Protein AF-A0AAV8VNU2-F1 (afdb_monomer)

Secondary structure (DSSP, 8-state):
-------TTHHHHHHHHHHHHHHHHHHHHHHHHHHHHHHHHHHHHHHHHHHHHHHHHHHHHHHHHHHHHHTTEEEEEE-S-GGG-BTTBPPPEEEEES-HHHHHHHHHHGGGGTTSS--------HHHHHHHHHHHHHH-TTSEEEETTEEEEEETTTTEEEEE-SHHHHHT-

Foldseek 3Di:
DDDDPDPPPVVVVVVVVVVVVVVVVVVVVVVVVVVVVVVVVVVVVVVVVVVVVVVVVVVVVVVVVVVVVVLFWDDKDFPDDPVPDDPPRGTDMDTDTPDLVVVQVVVVVCVVCPVPPDDDDDDEDPQLVVQQVLLCVQQNNVQWDDGSNWIWGQDPVVRDIDTDPHPVVSVPD

Radius of gyration: 40.93 Å; Cα contacts (8 Å, |Δi|>4): 117; chains: 1; bounding box: 72×43×134 Å

Solvent-accessible surface area (backbone atoms only — not comparable to full-atom values): 10365 Å² total; per-residue (Å²): 138,85,82,84,78,82,70,72,63,64,62,53,54,55,51,54,54,50,51,54,52,48,53,53,49,50,51,53,51,51,53,51,54,49,52,54,50,52,54,53,50,51,54,52,51,52,54,53,51,53,52,50,54,51,53,50,51,53,51,49,56,50,48,52,56,47,53,64,50,50,74,41,49,66,49,75,47,68,53,78,62,80,86,72,47,45,99,93,45,75,60,55,71,52,74,42,52,69,42,70,66,59,51,45,54,51,61,67,51,51,68,76,38,63,97,54,98,62,85,89,78,82,91,53,57,71,72,54,44,50,46,45,55,55,42,22,71,72,60,33,65,89,35,38,49,74,59,93,84,40,36,35,34,48,38,80,91,76,72,41,82,42,79,50,89,49,68,63,59,58,73,80,112

Structure (mmCIF, N/CA/C/O backbone):
data_AF-A0AAV8VNU2-F1
#
_entry.id   AF-A0AAV8VNU2-F1
#
loop_
_atom_site.group_PDB
_atom_site.id
_atom_site.type_symbol
_atom_site.label_atom_id
_atom_site.label_alt_id
_atom_site.label_comp_id
_atom_site.label_asym_id
_atom_site.label_entity_id
_atom_site.label_seq_id
_atom_site.pdbx_PDB_ins_code
_atom_site.Cartn_x
_atom_site.Cartn_y
_atom_site.Cartn_z
_atom_site.occupancy
_atom_site.B_iso_or_equiv
_atom_site.auth_seq_id
_atom_site.auth_comp_id
_atom_site.auth_asym_id
_atom_site.auth_atom_id
_atom_site.pdbx_PDB_model_num
ATOM 1 N N . MET A 1 1 ? 50.896 9.611 -108.055 1.00 39.50 1 MET A N 1
ATOM 2 C CA . MET A 1 1 ? 50.703 8.511 -107.085 1.00 39.50 1 MET A CA 1
ATOM 3 C C . MET A 1 1 ? 50.471 9.106 -105.702 1.00 39.50 1 MET A C 1
ATOM 5 O O . MET A 1 1 ? 51.402 9.722 -105.197 1.00 39.50 1 MET A O 1
ATOM 9 N N . PRO A 1 2 ? 49.271 9.013 -105.104 1.00 42.94 2 PRO A N 1
ATOM 10 C CA . PRO A 1 2 ? 49.064 9.419 -103.721 1.00 42.94 2 PRO A CA 1
ATOM 11 C C . PRO A 1 2 ? 49.238 8.209 -102.791 1.00 42.94 2 PRO A C 1
ATOM 13 O O . PRO A 1 2 ? 48.607 7.170 -102.970 1.00 42.94 2 PRO A O 1
ATOM 16 N N . SER A 1 3 ? 50.134 8.346 -101.815 1.00 46.00 3 SER A N 1
ATOM 17 C CA . SER A 1 3 ? 50.389 7.351 -100.772 1.00 46.00 3 SER A CA 1
ATOM 18 C C . SER A 1 3 ? 49.264 7.391 -99.735 1.00 46.00 3 SER A C 1
ATOM 20 O O . SER A 1 3 ? 49.048 8.413 -99.080 1.00 46.00 3 SER A O 1
ATOM 22 N N . SER A 1 4 ? 48.534 6.280 -99.623 1.00 51.09 4 SER A N 1
ATOM 23 C CA . SER A 1 4 ? 47.493 6.024 -98.624 1.00 51.09 4 SER A CA 1
ATOM 24 C C . SER A 1 4 ? 48.103 6.062 -97.220 1.00 51.09 4 SER A C 1
ATOM 26 O O . SER A 1 4 ? 48.709 5.088 -96.770 1.00 51.09 4 SER A O 1
ATOM 28 N N . LYS A 1 5 ? 47.951 7.189 -96.516 1.00 52.78 5 LYS A N 1
ATOM 29 C CA . LYS A 1 5 ? 48.356 7.297 -95.113 1.00 52.78 5 LYS A CA 1
ATOM 30 C C . LYS A 1 5 ? 47.410 6.488 -94.222 1.00 52.78 5 LYS A C 1
ATOM 32 O O . LYS A 1 5 ? 46.205 6.693 -94.193 1.00 52.78 5 LYS A O 1
ATOM 37 N N . ASN A 1 6 ? 48.052 5.570 -93.515 1.00 56.16 6 ASN A N 1
ATOM 38 C CA . ASN A 1 6 ? 47.626 4.709 -92.423 1.00 56.16 6 ASN A CA 1
ATOM 39 C C . ASN A 1 6 ? 46.554 5.325 -91.487 1.00 56.16 6 ASN A C 1
ATOM 41 O O . ASN A 1 6 ? 46.874 6.129 -90.617 1.00 56.16 6 ASN A O 1
ATOM 45 N N . THR A 1 7 ? 45.292 4.913 -91.635 1.00 53.25 7 THR A N 1
ATOM 46 C CA . THR A 1 7 ? 44.153 5.287 -90.768 1.00 53.25 7 THR A CA 1
ATOM 47 C C . THR A 1 7 ? 43.875 4.279 -89.645 1.00 53.25 7 THR A C 1
ATOM 49 O O . THR A 1 7 ? 42.980 4.497 -88.835 1.00 53.25 7 THR A O 1
ATOM 52 N N . ARG A 1 8 ? 44.636 3.177 -89.549 1.00 50.34 8 ARG A N 1
ATOM 53 C CA . ARG A 1 8 ? 44.382 2.105 -88.563 1.00 50.34 8 ARG A CA 1
ATOM 54 C C . ARG A 1 8 ? 44.869 2.401 -87.137 1.00 50.34 8 ARG A C 1
ATOM 56 O O . ARG A 1 8 ? 44.367 1.772 -86.219 1.00 50.34 8 ARG A O 1
ATOM 63 N N . GLY A 1 9 ? 45.802 3.339 -86.943 1.00 53.16 9 GLY A N 1
ATOM 64 C CA . GLY A 1 9 ? 46.331 3.683 -85.611 1.00 53.16 9 GLY A CA 1
ATOM 65 C C . GLY A 1 9 ? 45.394 4.559 -84.770 1.00 53.16 9 GLY A C 1
ATOM 66 O O . GLY A 1 9 ? 45.184 4.279 -83.599 1.00 53.16 9 GLY A O 1
ATOM 67 N N . ALA A 1 10 ? 44.753 5.561 -85.382 1.00 53.09 10 ALA A N 1
ATOM 68 C CA . ALA A 1 10 ? 43.896 6.514 -84.666 1.00 53.09 10 ALA A CA 1
ATOM 69 C C . ALA A 1 10 ? 42.607 5.880 -84.103 1.00 53.09 10 ALA A C 1
ATOM 71 O O . ALA A 1 10 ? 42.150 6.245 -83.029 1.00 53.09 10 ALA A O 1
ATOM 72 N N . LEU A 1 11 ? 42.051 4.882 -84.801 1.00 52.38 11 LEU A N 1
ATOM 73 C CA . LEU A 1 11 ? 40.829 4.182 -84.384 1.00 52.38 11 LEU A CA 1
ATOM 74 C C . LEU A 1 11 ? 41.039 3.247 -83.177 1.00 52.38 11 LEU A C 1
ATOM 76 O O . LEU A 1 11 ? 40.084 2.966 -82.459 1.00 52.38 11 LEU A O 1
ATOM 80 N N . ALA A 1 12 ? 42.261 2.749 -82.959 1.00 59.03 12 ALA A N 1
ATOM 81 C CA . ALA A 1 12 ? 42.587 1.879 -81.826 1.00 59.03 12 ALA A CA 1
ATOM 82 C C . ALA A 1 12 ? 42.870 2.683 -80.544 1.00 59.03 12 ALA A C 1
ATOM 84 O O . ALA A 1 12 ? 42.446 2.274 -79.463 1.00 59.03 12 ALA A O 1
ATOM 85 N N . ASP A 1 13 ? 43.517 3.845 -80.677 1.00 58.12 13 ASP A N 1
ATOM 86 C CA . ASP A 1 13 ? 43.787 4.750 -79.556 1.00 58.12 13 ASP A CA 1
ATOM 87 C C . ASP A 1 13 ? 42.495 5.403 -79.024 1.00 58.12 13 ASP A C 1
ATOM 89 O O . ASP A 1 13 ? 42.296 5.449 -77.811 1.00 58.12 13 ASP A O 1
ATOM 93 N N . ASP A 1 14 ? 41.556 5.803 -79.894 1.00 59.59 14 ASP A N 1
ATOM 94 C CA . ASP A 1 14 ? 40.252 6.350 -79.470 1.00 59.59 14 ASP A CA 1
ATOM 95 C C . ASP A 1 14 ? 39.382 5.316 -78.725 1.00 59.59 14 ASP A C 1
ATOM 97 O O . ASP A 1 14 ? 38.700 5.648 -77.751 1.00 59.59 14 ASP A O 1
ATOM 101 N N . ALA A 1 15 ? 39.429 4.040 -79.130 1.00 61.50 15 ALA A N 1
ATOM 102 C CA . ALA A 1 15 ? 38.696 2.962 -78.462 1.00 61.50 15 ALA A CA 1
ATOM 103 C C . ALA A 1 15 ? 39.261 2.653 -77.062 1.00 61.50 15 ALA A C 1
ATOM 105 O O . ALA A 1 15 ? 38.495 2.477 -76.114 1.00 61.50 15 ALA A O 1
ATOM 106 N N . ALA A 1 16 ? 40.590 2.650 -76.907 1.00 63.16 16 ALA A N 1
ATOM 107 C CA . ALA A 1 16 ? 41.252 2.445 -75.616 1.00 63.16 16 ALA A CA 1
ATOM 108 C C . ALA A 1 16 ? 41.039 3.625 -74.647 1.00 63.16 16 ALA A C 1
ATOM 110 O O . ALA A 1 16 ? 40.876 3.428 -73.440 1.00 63.16 16 ALA A O 1
ATOM 111 N N . VAL A 1 17 ? 40.995 4.857 -75.167 1.00 65.44 17 VAL A N 1
ATOM 112 C CA . VAL A 1 17 ? 40.650 6.058 -74.386 1.00 65.44 17 VAL A CA 1
ATOM 113 C C . VAL A 1 17 ? 39.192 6.004 -73.921 1.00 65.44 17 VAL A C 1
ATOM 115 O O . VAL A 1 17 ? 38.904 6.351 -72.772 1.00 65.44 17 VAL A O 1
ATOM 118 N N . SER A 1 18 ? 38.281 5.515 -74.768 1.00 74.06 18 SER A N 1
ATOM 119 C CA . SER A 1 18 ? 36.872 5.335 -74.405 1.00 74.06 18 SER A CA 1
ATOM 120 C C . SER A 1 18 ? 36.659 4.253 -73.338 1.00 74.06 18 SER A C 1
ATOM 122 O O . SER A 1 18 ? 35.817 4.439 -72.459 1.00 74.06 18 SER A O 1
ATOM 124 N N . ASP A 1 19 ? 37.404 3.146 -73.392 1.00 81.44 19 ASP A N 1
ATOM 125 C CA . ASP A 1 19 ? 37.312 2.048 -72.416 1.00 81.44 19 ASP A CA 1
ATOM 126 C C . ASP A 1 19 ? 37.826 2.485 -71.033 1.00 81.44 19 ASP A C 1
ATOM 128 O O . ASP A 1 19 ? 37.156 2.327 -70.011 1.00 81.44 19 ASP A O 1
ATOM 132 N N . ARG A 1 20 ? 38.954 3.207 -71.005 1.00 85.50 20 ARG A N 1
ATOM 133 C CA . ARG A 1 20 ? 39.517 3.774 -69.770 1.00 85.50 20 ARG A CA 1
ATOM 134 C C . ARG A 1 20 ? 38.620 4.845 -69.141 1.00 85.50 20 ARG A C 1
ATOM 136 O O . ARG A 1 20 ? 38.539 4.952 -67.916 1.00 85.50 20 ARG A O 1
ATOM 143 N N . ALA A 1 21 ? 37.936 5.643 -69.962 1.00 85.00 21 ALA A N 1
ATOM 144 C CA . ALA A 1 21 ? 36.941 6.601 -69.486 1.00 85.00 21 ALA A CA 1
ATOM 145 C C . ALA A 1 21 ? 35.716 5.897 -68.873 1.00 85.00 21 ALA A C 1
ATOM 147 O O . ALA A 1 21 ? 35.184 6.362 -67.860 1.00 85.00 21 ALA A O 1
ATOM 148 N N . MET A 1 22 ? 35.300 4.764 -69.444 1.00 87.50 22 MET A N 1
ATOM 149 C CA . MET A 1 22 ? 34.204 3.947 -68.921 1.00 87.50 22 MET A CA 1
ATOM 150 C C . MET A 1 22 ? 34.577 3.297 -67.581 1.00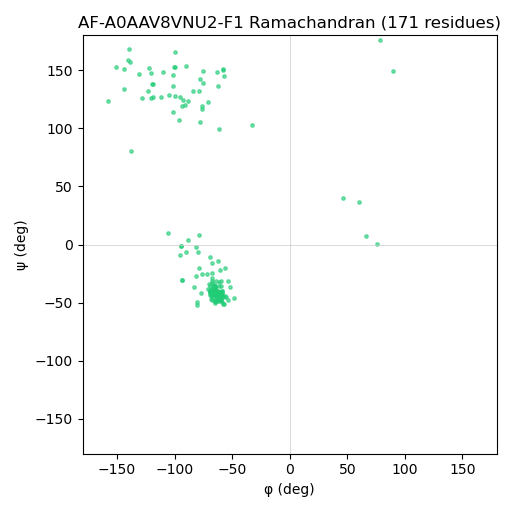 87.50 22 MET A C 1
ATOM 152 O O . MET A 1 22 ? 33.792 3.353 -66.635 1.00 87.50 22 MET A O 1
ATOM 156 N N . GLU A 1 23 ? 35.795 2.773 -67.453 1.00 89.12 23 GLU A N 1
ATOM 157 C CA . GLU A 1 23 ? 36.312 2.188 -66.208 1.00 89.12 23 GLU A CA 1
ATOM 158 C C . GLU A 1 23 ? 36.394 3.221 -65.065 1.00 89.12 23 GLU A C 1
ATOM 160 O O . GLU A 1 23 ? 35.979 2.955 -63.930 1.00 89.12 23 GLU A O 1
ATOM 165 N N . LEU A 1 24 ? 36.842 4.446 -65.372 1.00 89.81 24 LEU A N 1
ATOM 166 C CA . LEU A 1 24 ? 36.842 5.575 -64.432 1.00 89.81 24 LEU A CA 1
ATOM 167 C C . LEU A 1 24 ? 35.425 5.960 -63.988 1.00 89.81 24 LEU A C 1
ATOM 169 O O . LEU A 1 24 ? 35.206 6.253 -62.808 1.00 89.81 24 LEU A O 1
ATOM 173 N N . LEU A 1 25 ? 34.461 5.951 -64.913 1.00 91.31 25 LEU A N 1
ATOM 174 C CA . LEU A 1 25 ? 33.060 6.233 -64.608 1.00 91.31 25 LEU A CA 1
ATOM 175 C C . LEU A 1 25 ? 32.474 5.163 -63.675 1.00 91.31 25 LEU A C 1
ATOM 177 O O . LEU A 1 25 ? 31.883 5.511 -62.651 1.00 91.31 25 LEU A O 1
ATOM 181 N N . VAL A 1 26 ? 32.675 3.878 -63.992 1.00 92.12 26 VAL A N 1
ATOM 182 C CA . VAL A 1 26 ? 32.206 2.746 -63.175 1.00 92.12 26 VAL A CA 1
ATOM 183 C C . VAL A 1 26 ? 32.810 2.812 -61.778 1.00 92.12 26 VAL A C 1
ATOM 185 O O . VAL A 1 26 ? 32.071 2.768 -60.796 1.00 92.12 26 VAL A O 1
ATOM 188 N N . THR A 1 27 ? 34.123 3.021 -61.672 1.00 92.31 27 THR A N 1
ATOM 189 C CA . THR A 1 27 ? 34.805 3.149 -60.377 1.00 92.31 27 THR A CA 1
ATOM 190 C C . THR A 1 27 ? 34.211 4.290 -59.555 1.00 92.31 27 THR A C 1
ATOM 192 O O . THR A 1 27 ? 33.889 4.108 -58.383 1.00 92.31 27 THR A O 1
ATOM 195 N N . LYS A 1 28 ? 33.981 5.456 -60.171 1.00 94.50 28 LYS A N 1
ATOM 196 C CA . LYS A 1 28 ? 33.420 6.623 -59.478 1.00 94.50 28 LYS A CA 1
ATOM 197 C C . LYS A 1 28 ? 31.979 6.400 -59.014 1.00 94.50 28 LYS A C 1
ATOM 199 O O . LYS A 1 28 ? 31.629 6.827 -57.913 1.00 94.50 28 LYS A O 1
ATOM 204 N N . ILE A 1 29 ? 31.157 5.721 -59.817 1.00 94.75 29 ILE A N 1
ATOM 205 C CA . ILE A 1 29 ? 29.786 5.341 -59.445 1.00 94.75 29 ILE A CA 1
ATOM 206 C C . ILE A 1 29 ? 29.814 4.343 -58.283 1.00 94.75 29 ILE A C 1
ATOM 208 O O . ILE A 1 29 ? 29.128 4.558 -57.284 1.00 94.75 29 ILE A O 1
ATOM 212 N N . CYS A 1 30 ? 30.635 3.295 -58.378 1.00 93.44 30 CYS A N 1
ATOM 213 C CA . CYS A 1 30 ? 30.779 2.285 -57.333 1.00 93.44 30 CYS A CA 1
ATOM 214 C C . CYS A 1 30 ? 31.260 2.898 -56.014 1.00 93.44 30 CYS A C 1
ATOM 216 O O . CYS A 1 30 ? 30.633 2.664 -54.985 1.00 93.44 30 CYS A O 1
ATOM 218 N N . SER A 1 31 ? 32.301 3.735 -56.030 1.00 93.62 31 SER A N 1
ATOM 219 C CA . SER A 1 31 ? 32.786 4.410 -54.821 1.00 93.62 31 SER A CA 1
ATOM 220 C C . SER A 1 31 ? 31.718 5.303 -54.191 1.00 93.62 31 SER A C 1
ATOM 222 O O . SER A 1 31 ? 31.565 5.302 -52.974 1.00 93.62 31 SER A O 1
ATOM 224 N N . ASN A 1 32 ? 30.944 6.037 -54.995 1.00 95.50 32 ASN A N 1
ATOM 225 C CA . ASN A 1 32 ? 29.875 6.885 -54.468 1.00 95.50 32 ASN A CA 1
ATOM 226 C C . ASN A 1 32 ? 28.748 6.060 -53.825 1.00 95.50 32 ASN A C 1
ATOM 228 O O . ASN A 1 32 ? 28.296 6.383 -52.729 1.00 95.50 32 ASN A O 1
ATOM 232 N N . LEU A 1 33 ? 28.334 4.962 -54.465 1.00 95.75 33 LEU A N 1
ATOM 233 C CA . LEU A 1 33 ? 27.327 4.054 -53.909 1.00 95.75 33 LEU A CA 1
ATOM 234 C C . LEU A 1 33 ? 27.799 3.407 -52.603 1.00 95.75 33 LEU A C 1
ATOM 236 O O . LEU A 1 33 ? 27.025 3.334 -51.650 1.00 95.75 33 LEU A O 1
ATOM 240 N N . VAL A 1 34 ? 29.064 2.981 -52.539 1.00 96.19 34 VAL A N 1
ATOM 241 C CA . VAL A 1 34 ? 29.662 2.422 -51.318 1.00 96.19 34 VAL A CA 1
ATOM 242 C C . VAL A 1 34 ? 29.650 3.458 -50.195 1.00 96.19 34 VAL A C 1
ATOM 244 O O . VAL A 1 34 ? 29.114 3.168 -49.129 1.00 96.19 34 VAL A O 1
ATOM 247 N N . MET A 1 35 ? 30.102 4.691 -50.454 1.00 94.50 35 MET A N 1
ATOM 248 C CA . MET A 1 35 ? 30.076 5.764 -49.450 1.00 94.50 35 MET A CA 1
ATOM 249 C C . MET A 1 35 ? 28.655 6.063 -48.944 1.00 94.50 35 MET A C 1
ATOM 251 O O . MET A 1 35 ? 28.447 6.285 -47.752 1.00 94.50 35 MET A O 1
ATOM 255 N N . GLN A 1 36 ? 27.652 6.054 -49.828 1.00 94.81 36 GLN A N 1
ATOM 256 C CA . GLN A 1 36 ? 26.254 6.265 -49.434 1.00 94.81 36 GLN A CA 1
ATOM 257 C C . GLN A 1 36 ? 25.705 5.119 -48.571 1.00 94.81 36 GLN A C 1
ATOM 259 O O . GLN A 1 36 ? 2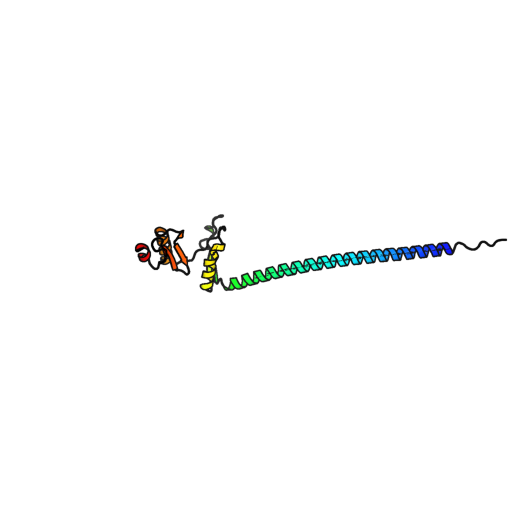4.938 5.363 -47.631 1.00 94.81 36 GLN A O 1
ATOM 264 N N . LEU A 1 37 ? 26.087 3.876 -48.875 1.00 95.50 37 LEU A N 1
ATOM 265 C CA . LEU A 1 37 ? 25.699 2.702 -48.095 1.00 95.50 37 LEU A CA 1
ATOM 266 C C . LEU A 1 37 ? 26.350 2.711 -46.710 1.00 95.50 37 LEU A C 1
ATOM 268 O O . LEU A 1 37 ? 25.633 2.541 -45.724 1.00 95.50 37 LEU A O 1
ATOM 272 N N . GLU A 1 38 ? 27.655 2.971 -46.631 1.00 95.25 38 GLU A N 1
ATOM 273 C CA . GLU A 1 38 ? 28.402 3.082 -45.370 1.00 95.25 38 GLU A CA 1
ATOM 274 C C . GLU A 1 38 ? 27.787 4.156 -44.468 1.00 95.25 38 GLU A C 1
ATOM 276 O O . GLU A 1 38 ? 27.363 3.858 -43.352 1.00 95.25 38 GLU A O 1
ATOM 281 N N . ALA A 1 39 ? 27.562 5.362 -44.999 1.00 95.56 39 ALA A N 1
ATOM 282 C CA . ALA A 1 39 ? 26.922 6.440 -44.248 1.00 95.56 39 ALA A CA 1
ATOM 283 C C . ALA A 1 39 ? 25.508 6.071 -43.763 1.00 95.56 39 ALA A C 1
ATOM 285 O O . ALA A 1 39 ? 25.081 6.467 -42.675 1.00 95.56 39 ALA A O 1
ATOM 286 N N . THR A 1 40 ? 24.745 5.314 -44.556 1.00 96.19 40 THR A N 1
ATOM 287 C CA . THR A 1 40 ? 23.402 4.866 -44.156 1.00 96.19 40 THR A CA 1
ATOM 288 C C . THR A 1 40 ? 23.467 3.833 -43.031 1.00 96.19 40 THR A C 1
ATOM 290 O O . THR A 1 40 ? 22.633 3.869 -42.119 1.00 96.19 40 THR A O 1
ATOM 293 N N . ILE A 1 41 ? 24.432 2.915 -43.092 1.00 96.12 41 ILE A N 1
ATOM 294 C CA . ILE A 1 41 ? 24.658 1.893 -42.067 1.00 96.12 41 ILE A CA 1
ATOM 295 C C . ILE A 1 41 ? 25.087 2.557 -40.760 1.00 96.12 41 ILE A C 1
ATOM 297 O O . ILE A 1 41 ? 24.449 2.311 -39.735 1.00 96.12 41 ILE A O 1
ATOM 301 N N . ASP A 1 42 ? 26.063 3.461 -40.803 1.00 95.31 42 ASP A N 1
ATOM 302 C CA . ASP A 1 42 ? 26.577 4.157 -39.620 1.00 95.31 42 ASP A CA 1
ATOM 303 C C . ASP A 1 42 ? 25.486 4.973 -38.922 1.00 95.31 42 ASP A C 1
ATOM 305 O O . ASP A 1 42 ? 25.307 4.890 -37.705 1.00 95.31 42 ASP A O 1
ATOM 309 N N . ASN A 1 43 ? 24.664 5.685 -39.697 1.00 95.56 43 ASN A N 1
ATOM 310 C CA . ASN A 1 43 ? 23.534 6.436 -39.153 1.00 95.56 43 ASN A CA 1
ATOM 311 C C . ASN A 1 43 ? 22.497 5.532 -38.471 1.00 95.56 43 ASN A C 1
ATOM 313 O O . ASN A 1 43 ? 21.932 5.899 -37.436 1.00 95.56 43 ASN A O 1
ATOM 317 N N . LYS A 1 44 ? 22.208 4.356 -39.043 1.00 96.12 44 LYS A N 1
ATOM 318 C CA . LYS A 1 44 ? 21.277 3.393 -38.433 1.00 96.12 44 LYS A CA 1
ATOM 319 C C . LYS A 1 44 ? 21.864 2.775 -37.167 1.00 96.12 44 LYS A C 1
ATOM 321 O O . LYS A 1 44 ? 21.140 2.654 -36.180 1.00 96.12 44 LYS A O 1
ATOM 326 N N . LEU A 1 45 ? 23.149 2.420 -37.187 1.00 94.94 45 LEU A N 1
ATOM 327 C CA . LEU A 1 45 ? 23.859 1.874 -36.032 1.00 94.94 45 LEU A CA 1
ATOM 328 C C . LEU A 1 45 ? 23.901 2.876 -34.876 1.00 94.94 45 LEU A C 1
ATOM 330 O O . LEU A 1 45 ? 23.569 2.502 -33.752 1.00 94.94 45 LEU A O 1
ATOM 334 N N . SER A 1 46 ? 24.202 4.149 -35.152 1.00 94.38 46 SER A N 1
ATOM 335 C CA . SER A 1 46 ? 24.201 5.211 -34.136 1.00 94.38 46 SER A CA 1
ATOM 336 C C . SER A 1 46 ? 22.839 5.335 -33.454 1.00 94.38 46 SER A C 1
ATOM 338 O O . SER A 1 46 ? 22.754 5.256 -32.233 1.00 94.38 46 SER A O 1
ATOM 340 N N . LYS A 1 47 ? 21.756 5.437 -34.235 1.00 95.19 47 LYS A N 1
ATOM 341 C CA . LYS A 1 47 ? 20.392 5.554 -33.691 1.00 95.19 47 LYS A CA 1
ATOM 342 C C . LYS A 1 47 ? 19.989 4.350 -32.846 1.00 95.19 47 LYS A C 1
ATOM 344 O O . LYS A 1 47 ? 19.341 4.506 -31.815 1.00 95.19 47 LYS A O 1
ATOM 349 N N . LEU A 1 48 ? 20.343 3.143 -33.291 1.00 94.19 48 LEU A N 1
ATOM 350 C CA . LEU A 1 48 ? 20.049 1.928 -32.537 1.00 94.19 48 LEU A CA 1
ATOM 351 C C . LEU A 1 48 ? 20.801 1.911 -31.202 1.00 94.19 48 LEU A C 1
ATOM 353 O O . LEU A 1 48 ? 20.227 1.524 -30.184 1.00 94.19 48 LEU A O 1
ATOM 357 N N . ASN A 1 49 ? 22.058 2.355 -31.203 1.00 94.81 49 ASN A N 1
ATOM 358 C CA . ASN A 1 49 ? 22.873 2.438 -30.001 1.00 94.81 49 ASN A CA 1
ATOM 359 C C . ASN A 1 49 ? 22.321 3.475 -29.013 1.00 94.81 49 ASN A C 1
ATOM 361 O O . ASN A 1 49 ? 22.194 3.170 -27.830 1.00 94.81 49 ASN A O 1
ATOM 365 N N . ASP A 1 50 ? 21.908 4.651 -29.489 1.00 94.44 50 ASP A N 1
ATOM 366 C CA . ASP A 1 50 ? 21.305 5.685 -28.640 1.00 94.44 50 ASP A CA 1
ATOM 367 C C . ASP A 1 50 ? 20.040 5.162 -27.944 1.00 94.44 50 ASP A C 1
ATOM 369 O O . ASP A 1 50 ? 19.949 5.209 -26.714 1.00 94.44 50 ASP A O 1
ATOM 373 N N . ASN A 1 51 ? 19.131 4.541 -28.703 1.00 95.12 51 ASN A N 1
ATOM 374 C CA . ASN A 1 51 ? 17.920 3.922 -28.155 1.00 95.12 51 ASN A CA 1
ATOM 375 C C . ASN A 1 51 ? 18.249 2.829 -27.124 1.00 95.12 51 ASN A C 1
ATOM 377 O O . ASN A 1 51 ? 17.610 2.743 -26.076 1.00 95.12 51 ASN A O 1
ATOM 381 N N . LEU A 1 52 ? 19.258 1.992 -27.397 1.00 95.06 52 LEU A N 1
ATOM 382 C CA . LEU A 1 52 ? 19.689 0.958 -26.457 1.00 95.06 52 LEU A CA 1
ATOM 383 C C . LEU A 1 52 ? 20.214 1.578 -25.156 1.00 95.06 52 LEU A C 1
ATOM 385 O O . LEU A 1 52 ? 19.871 1.106 -24.072 1.00 95.06 52 LEU A O 1
ATOM 389 N N . THR A 1 53 ? 21.008 2.650 -25.239 1.00 94.94 53 THR A N 1
ATOM 390 C CA . THR A 1 53 ? 21.509 3.330 -24.036 1.00 94.94 53 THR A CA 1
ATOM 391 C C . THR A 1 53 ? 20.391 3.960 -23.213 1.00 94.94 53 THR A C 1
ATOM 393 O O . THR A 1 53 ? 20.470 3.951 -21.983 1.00 94.94 53 THR A O 1
ATOM 396 N N . GLU A 1 54 ? 19.349 4.481 -23.857 1.00 95.00 54 GLU A N 1
ATOM 397 C CA . GLU A 1 54 ? 18.176 5.026 -23.177 1.00 95.00 54 GLU A CA 1
ATOM 398 C C . GLU A 1 54 ? 17.420 3.930 -22.416 1.00 95.00 54 GLU A C 1
ATOM 400 O O . GLU A 1 54 ? 17.236 4.045 -21.203 1.00 95.00 54 GLU A O 1
ATOM 405 N N . VAL A 1 55 ? 17.115 2.807 -23.074 1.00 94.56 55 VAL A N 1
ATOM 406 C CA . VAL A 1 55 ? 16.453 1.654 -22.436 1.00 94.56 55 VAL A CA 1
ATOM 407 C C . VAL A 1 55 ? 17.269 1.112 -21.258 1.00 94.56 55 VAL A C 1
ATOM 409 O O . VAL A 1 55 ? 16.719 0.820 -20.194 1.00 94.56 55 VAL A O 1
ATOM 412 N N . VAL A 1 56 ? 18.595 1.007 -21.401 1.00 95.31 56 VAL A N 1
ATOM 413 C CA . VAL A 1 56 ? 19.474 0.544 -20.313 1.00 95.31 56 VAL A CA 1
ATOM 414 C C . VAL A 1 56 ? 19.451 1.513 -19.125 1.00 95.31 56 VAL A C 1
ATOM 416 O O . VAL A 1 56 ? 19.406 1.069 -17.975 1.00 95.31 56 VAL A O 1
ATOM 419 N N . LYS A 1 57 ? 19.437 2.830 -19.367 1.00 93.19 57 LYS A N 1
ATOM 420 C CA . LYS A 1 57 ? 19.312 3.834 -18.293 1.00 93.19 57 LYS A CA 1
ATOM 421 C C . LYS A 1 57 ? 17.988 3.697 -17.547 1.00 93.19 57 LYS A C 1
ATOM 423 O O . LYS A 1 57 ? 17.980 3.751 -16.314 1.00 93.19 57 LYS A O 1
ATOM 428 N N . GLU A 1 58 ? 16.889 3.490 -18.265 1.00 93.62 58 GLU A N 1
ATOM 429 C CA . GLU A 1 58 ? 15.580 3.265 -17.650 1.00 93.62 58 GLU A CA 1
ATOM 430 C C . GLU A 1 58 ? 15.557 1.986 -16.807 1.00 93.62 58 GLU A C 1
ATOM 432 O O . GLU A 1 58 ? 15.117 2.022 -15.652 1.00 93.62 58 GLU A O 1
ATOM 437 N N . MET A 1 59 ? 16.094 0.877 -17.332 1.00 89.88 59 MET A N 1
ATOM 438 C CA . MET A 1 59 ? 16.206 -0.381 -16.586 1.00 89.88 59 MET A CA 1
ATOM 439 C C . MET A 1 59 ? 17.029 -0.215 -15.309 1.00 89.88 59 MET A C 1
ATOM 441 O O . MET A 1 59 ? 16.596 -0.671 -14.251 1.00 89.88 59 MET A O 1
ATOM 445 N N . ASN A 1 60 ? 18.170 0.476 -15.374 1.00 88.75 60 ASN A N 1
ATOM 446 C CA . ASN A 1 60 ? 19.005 0.723 -14.199 1.00 88.75 60 ASN A CA 1
ATOM 447 C C . ASN A 1 60 ? 18.276 1.586 -13.160 1.00 88.75 60 ASN A C 1
ATOM 449 O O . ASN A 1 60 ? 18.253 1.233 -11.984 1.00 88.75 60 ASN A O 1
ATOM 453 N N . SER A 1 61 ? 17.580 2.648 -13.586 1.00 87.25 61 SER A N 1
ATOM 454 C CA . SER A 1 61 ? 16.775 3.477 -12.676 1.00 87.25 61 SER A CA 1
ATOM 455 C C . SER A 1 61 ? 15.673 2.676 -11.975 1.00 87.25 61 SER A C 1
ATOM 457 O O . SER A 1 61 ? 15.412 2.868 -10.783 1.00 87.25 61 SER A O 1
ATOM 459 N N . LEU A 1 62 ? 15.005 1.776 -12.700 1.00 81.25 62 LEU A N 1
ATOM 460 C CA . LEU A 1 62 ? 14.005 0.879 -12.122 1.00 81.25 62 LEU A CA 1
ATOM 461 C C . LEU A 1 62 ? 14.644 -0.116 -11.150 1.00 81.25 62 LEU A C 1
ATOM 463 O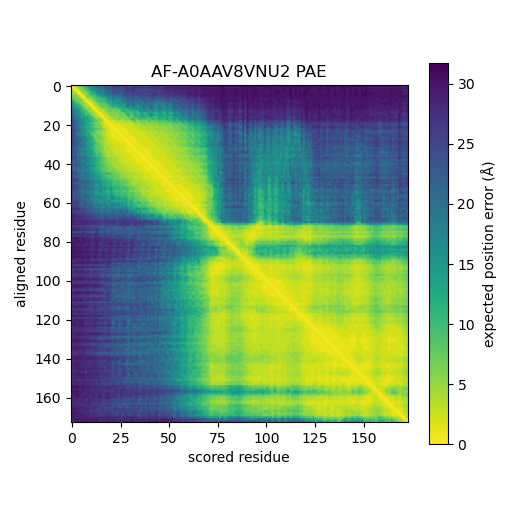 O . LEU A 1 62 ? 14.108 -0.323 -10.061 1.00 81.25 62 LEU A O 1
ATOM 467 N N . ASN A 1 63 ? 15.795 -0.685 -11.505 1.00 78.00 63 ASN A N 1
ATOM 468 C CA . ASN A 1 63 ? 16.512 -1.633 -10.661 1.00 78.00 63 ASN A CA 1
ATOM 469 C C . ASN A 1 63 ? 16.997 -0.994 -9.351 1.00 78.00 63 ASN A C 1
ATOM 471 O O . ASN A 1 63 ? 16.859 -1.598 -8.288 1.00 78.00 63 ASN A O 1
ATOM 475 N N . ASP A 1 64 ? 17.470 0.252 -9.392 1.00 75.19 64 ASP A N 1
ATOM 476 C CA . ASP A 1 64 ? 17.853 1.007 -8.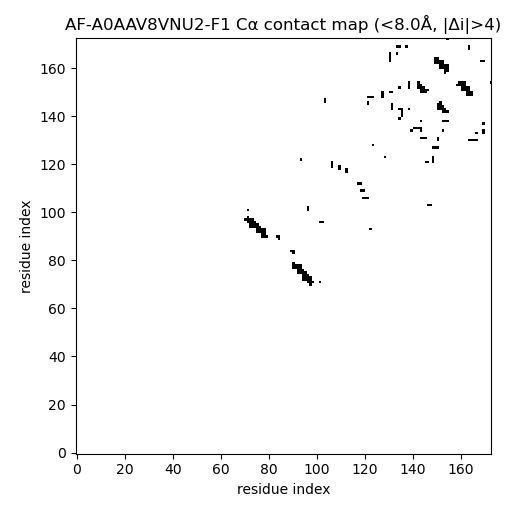195 1.00 75.19 64 ASP A CA 1
ATOM 477 C C . ASP A 1 64 ? 16.645 1.275 -7.293 1.00 75.19 64 ASP A C 1
ATOM 479 O O . ASP A 1 64 ? 16.714 1.102 -6.074 1.00 75.19 64 ASP A O 1
ATOM 483 N N . LYS A 1 65 ? 15.496 1.645 -7.874 1.00 76.56 65 LYS A N 1
ATOM 484 C CA . LYS A 1 65 ? 14.242 1.810 -7.118 1.00 76.56 65 LYS A CA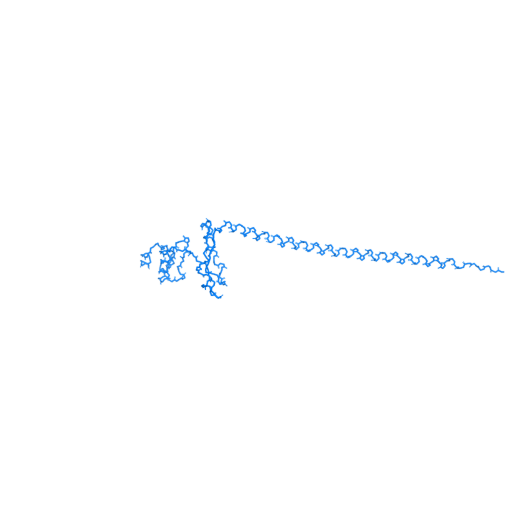 1
ATOM 485 C C . LYS A 1 65 ? 13.807 0.497 -6.465 1.00 76.56 65 LYS A C 1
ATOM 487 O O . LYS A 1 65 ? 13.361 0.510 -5.320 1.00 76.56 65 LYS A O 1
ATOM 492 N N . ILE A 1 66 ? 13.941 -0.629 -7.165 1.00 73.44 66 ILE A N 1
ATOM 493 C CA . ILE A 1 66 ? 13.611 -1.955 -6.630 1.00 73.44 66 ILE A CA 1
ATOM 494 C C . ILE A 1 66 ? 14.579 -2.340 -5.509 1.00 73.44 66 ILE A C 1
ATOM 496 O O . ILE A 1 66 ? 14.121 -2.727 -4.440 1.00 73.44 66 ILE A O 1
ATOM 500 N N . THR A 1 67 ? 15.888 -2.186 -5.710 1.00 66.56 67 THR A N 1
ATOM 501 C CA . THR A 1 67 ? 16.926 -2.565 -4.735 1.00 66.56 67 THR A CA 1
ATOM 502 C C . THR A 1 67 ? 16.807 -1.748 -3.449 1.00 66.56 67 THR A C 1
ATOM 504 O O . THR A 1 67 ? 16.784 -2.309 -2.351 1.00 66.56 67 THR A O 1
ATOM 507 N N . ASN A 1 68 ? 16.608 -0.433 -3.570 1.00 62.75 68 ASN A N 1
ATOM 508 C CA . ASN A 1 68 ? 16.383 0.439 -2.417 1.00 62.75 68 ASN A CA 1
ATOM 509 C C . ASN A 1 68 ? 15.081 0.100 -1.670 1.00 62.75 68 ASN A C 1
ATOM 511 O O . ASN A 1 68 ? 15.026 0.226 -0.449 1.00 62.75 68 ASN A O 1
ATOM 515 N N . ASN A 1 69 ? 14.048 -0.382 -2.369 1.00 62.56 69 ASN A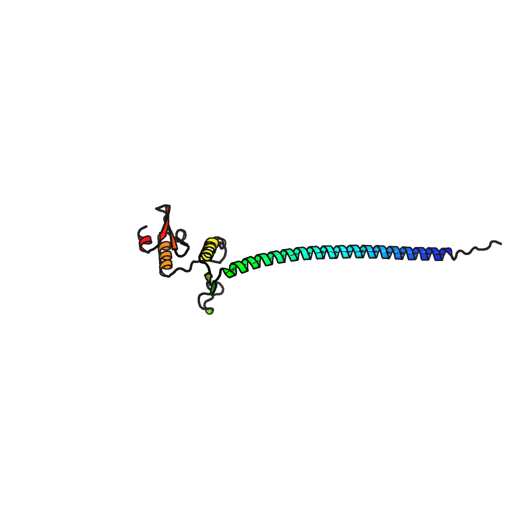 N 1
ATOM 516 C CA . ASN A 1 69 ? 12.805 -0.841 -1.743 1.00 62.56 69 ASN A CA 1
ATOM 517 C C . ASN A 1 69 ? 12.899 -2.274 -1.186 1.00 62.56 69 ASN A C 1
ATOM 519 O O . ASN A 1 69 ? 12.209 -2.599 -0.221 1.00 62.56 69 ASN A O 1
ATOM 523 N N . ALA A 1 70 ? 13.755 -3.135 -1.738 1.00 59.16 70 ALA A N 1
ATOM 524 C CA . ALA A 1 70 ? 13.993 -4.478 -1.212 1.00 59.16 70 ALA A CA 1
ATOM 525 C C . ALA A 1 70 ? 14.651 -4.415 0.174 1.00 59.16 70 ALA A C 1
ATOM 527 O O . ALA A 1 70 ? 14.265 -5.169 1.060 1.00 59.16 70 ALA A O 1
ATOM 528 N N . ALA A 1 71 ? 15.535 -3.437 0.408 1.00 62.00 71 ALA A N 1
ATOM 529 C CA . ALA A 1 71 ? 16.107 -3.162 1.731 1.00 62.00 71 ALA A CA 1
ATOM 530 C C . ALA A 1 71 ? 15.060 -2.750 2.792 1.00 62.00 71 ALA A C 1
ATOM 532 O O . ALA A 1 71 ? 15.345 -2.735 3.989 1.00 62.00 71 ALA A O 1
ATOM 533 N N . VAL A 1 72 ? 13.842 -2.401 2.369 1.00 77.44 72 VAL A N 1
ATOM 534 C CA . VAL A 1 72 ? 12.764 -1.928 3.244 1.00 77.44 72 VAL A CA 1
ATOM 535 C C . VAL A 1 72 ? 11.840 -3.067 3.688 1.00 77.44 72 VAL A C 1
ATOM 537 O O . VAL A 1 72 ? 11.288 -3.017 4.794 1.00 77.44 72 VAL A O 1
ATOM 540 N N . VAL A 1 73 ? 11.674 -4.103 2.861 1.00 86.88 73 VAL A N 1
ATOM 541 C CA . VAL A 1 73 ? 10.845 -5.277 3.165 1.00 86.88 73 VAL A CA 1
ATOM 542 C C . VAL A 1 73 ? 11.707 -6.337 3.841 1.00 86.88 73 VAL A C 1
ATOM 544 O O . VAL A 1 73 ? 12.668 -6.829 3.271 1.00 86.88 73 VAL A O 1
ATOM 547 N N . SER A 1 74 ? 11.339 -6.713 5.063 1.00 89.69 74 SER A N 1
ATOM 548 C CA . SER A 1 74 ? 12.031 -7.768 5.803 1.00 89.69 74 SER A CA 1
ATOM 549 C C . SER A 1 74 ? 11.580 -9.153 5.347 1.00 89.69 74 SER A C 1
ATOM 551 O O . SER A 1 74 ? 12.416 -10.004 5.080 1.00 89.69 74 SER A O 1
ATOM 553 N N . ASN A 1 75 ? 10.265 -9.384 5.267 1.00 89.75 75 ASN A N 1
ATOM 554 C CA . ASN A 1 75 ? 9.688 -10.688 4.941 1.00 89.75 75 ASN A CA 1
ATOM 555 C C . ASN A 1 75 ? 8.331 -10.521 4.249 1.00 89.75 75 ASN A C 1
ATOM 557 O O . ASN A 1 75 ? 7.611 -9.557 4.508 1.00 89.75 75 ASN A O 1
ATOM 561 N N . ALA A 1 76 ? 7.946 -11.488 3.417 1.00 92.56 76 ALA A N 1
ATOM 562 C CA . ALA A 1 76 ? 6.610 -11.558 2.835 1.00 92.56 76 ALA A CA 1
ATOM 563 C C . ALA A 1 76 ? 6.150 -13.013 2.703 1.00 92.56 76 ALA A C 1
ATOM 565 O O . ALA A 1 76 ? 6.891 -13.862 2.209 1.00 92.56 76 ALA A O 1
ATOM 566 N N . PHE A 1 77 ? 4.918 -13.307 3.116 1.00 92.94 77 PHE A N 1
ATOM 567 C CA . PHE A 1 77 ? 4.353 -14.654 3.034 1.00 92.94 77 PHE A CA 1
ATOM 568 C C . PHE A 1 77 ? 2.863 -14.633 2.705 1.00 92.94 77 PHE A C 1
ATOM 570 O O . PHE A 1 77 ? 2.136 -13.694 3.027 1.00 92.94 77 PHE A O 1
ATOM 577 N N . ARG A 1 78 ? 2.389 -15.692 2.039 1.00 93.44 78 ARG A N 1
ATOM 578 C CA . ARG A 1 78 ? 0.964 -15.869 1.731 1.00 93.44 78 ARG A CA 1
ATOM 579 C C . ARG A 1 78 ? 0.239 -16.490 2.922 1.00 93.44 78 ARG A C 1
ATOM 581 O O . ARG A 1 78 ? 0.682 -17.505 3.450 1.00 93.44 78 ARG A O 1
ATOM 588 N N . LEU A 1 79 ? -0.893 -15.908 3.301 1.00 91.06 79 LEU A N 1
ATOM 589 C CA . LEU A 1 79 ? -1.743 -16.386 4.391 1.00 91.06 79 LEU A CA 1
ATOM 590 C C . LEU A 1 79 ? -2.585 -17.598 3.958 1.00 91.06 79 LEU A C 1
ATOM 592 O O . LEU A 1 79 ? -3.100 -17.633 2.841 1.00 91.06 79 LEU A O 1
ATOM 596 N N . GLY A 1 80 ? -2.776 -18.562 4.862 1.00 89.38 80 GLY A N 1
ATOM 597 C CA . GLY A 1 80 ? -3.597 -19.762 4.639 1.00 89.38 80 GLY A CA 1
ATOM 598 C C . GLY A 1 80 ? -2.917 -20.857 3.804 1.00 89.38 80 GLY A C 1
ATOM 599 O O . GLY A 1 80 ? -1.805 -20.684 3.305 1.00 89.38 80 GLY A O 1
ATOM 600 N N . LYS A 1 81 ? -3.591 -22.004 3.636 1.00 88.19 81 LYS A N 1
ATOM 601 C CA . LYS A 1 81 ? -3.078 -23.157 2.869 1.00 88.19 81 LYS A CA 1
ATOM 602 C C . LYS A 1 81 ? -3.147 -22.905 1.363 1.00 88.19 81 LYS A C 1
ATOM 604 O O . LYS A 1 81 ? -4.042 -22.206 0.900 1.00 88.19 81 LYS A O 1
ATOM 609 N N . ALA A 1 82 ? -2.224 -23.486 0.594 1.00 84.12 82 ALA A N 1
ATOM 610 C CA . ALA A 1 82 ? -2.177 -23.316 -0.863 1.00 84.12 82 ALA A CA 1
ATOM 611 C C . ALA A 1 82 ? -3.467 -23.784 -1.557 1.00 84.12 82 ALA A C 1
ATOM 613 O O . ALA A 1 82 ? -3.979 -23.085 -2.424 1.00 84.12 82 ALA A O 1
ATOM 614 N N . GLU A 1 83 ? -4.028 -24.896 -1.088 1.00 83.62 83 GLU A N 1
ATOM 615 C CA . GLU A 1 83 ? -5.289 -25.493 -1.553 1.00 83.62 83 GLU A CA 1
ATOM 616 C C . GLU A 1 83 ? -6.506 -24.575 -1.372 1.00 83.62 83 GLU A C 1
ATOM 618 O O . GLU A 1 83 ? -7.513 -24.729 -2.052 1.00 83.62 83 GLU A O 1
ATOM 623 N N . SER A 1 84 ? -6.433 -23.602 -0.459 1.00 79.94 84 SER A N 1
ATOM 624 C CA . SER A 1 84 ? -7.532 -22.668 -0.190 1.00 79.94 84 SER A CA 1
ATOM 625 C C . SER A 1 84 ? -7.603 -21.509 -1.193 1.00 79.94 84 SER A C 1
ATOM 627 O O . SER A 1 84 ? -8.474 -20.647 -1.069 1.00 79.94 84 SER A O 1
ATOM 629 N N . ALA A 1 85 ? -6.675 -21.435 -2.153 1.00 80.38 85 ALA A N 1
ATOM 630 C CA . ALA A 1 85 ? -6.699 -20.422 -3.199 1.00 80.38 85 ALA A CA 1
ATOM 631 C C . ALA A 1 85 ? -7.762 -20.773 -4.251 1.00 80.38 85 ALA A C 1
ATOM 633 O O . ALA A 1 85 ? -7.669 -21.801 -4.915 1.00 80.38 85 ALA A O 1
ATOM 634 N N . ALA A 1 86 ? -8.751 -19.897 -4.434 1.00 82.62 86 ALA A N 1
ATOM 635 C CA . ALA A 1 86 ? -9.691 -20.011 -5.547 1.00 82.62 86 ALA A CA 1
ATOM 636 C C . ALA A 1 86 ? -9.160 -19.230 -6.766 1.00 82.62 86 ALA A C 1
ATOM 638 O O . ALA A 1 86 ? -8.458 -18.231 -6.566 1.00 82.62 86 ALA A O 1
ATOM 639 N N . PRO A 1 87 ? -9.539 -19.595 -8.009 1.00 81.00 87 PRO A N 1
ATOM 640 C CA . PRO A 1 87 ? -9.046 -18.942 -9.229 1.00 81.00 87 PRO A CA 1
ATOM 641 C C . PRO A 1 87 ? -9.192 -17.412 -9.218 1.00 81.00 87 PRO A C 1
ATOM 643 O O . PRO A 1 87 ? -8.289 -16.699 -9.637 1.00 81.00 87 PRO A O 1
ATOM 646 N N . ASN A 1 88 ? -10.288 -16.906 -8.641 1.00 84.62 88 ASN A N 1
ATOM 647 C CA . ASN A 1 88 ? -10.597 -15.473 -8.560 1.00 84.62 88 ASN A CA 1
ATOM 648 C C . ASN A 1 88 ? -10.397 -14.870 -7.158 1.00 84.62 88 ASN A C 1
ATOM 650 O O . ASN A 1 88 ? -10.823 -13.745 -6.898 1.00 84.62 88 ASN A O 1
ATOM 654 N N . LYS A 1 89 ? -9.785 -15.607 -6.223 1.00 85.19 89 LYS A N 1
ATOM 655 C CA . LYS A 1 89 ? -9.549 -15.137 -4.850 1.00 85.19 89 LYS A CA 1
ATOM 656 C C . LYS A 1 89 ? -8.142 -15.533 -4.403 1.00 85.19 89 LYS A C 1
ATOM 658 O O . LYS A 1 89 ? -7.977 -16.538 -3.702 1.00 85.19 89 LYS A O 1
ATOM 663 N N . PRO A 1 90 ? -7.116 -14.765 -4.813 1.00 89.19 90 PRO A N 1
ATOM 664 C CA . PRO A 1 90 ? -5.750 -15.041 -4.406 1.00 89.19 90 PRO A CA 1
ATOM 665 C C . PRO A 1 90 ? -5.604 -14.904 -2.888 1.00 89.19 90 PRO A C 1
ATOM 667 O O . PRO A 1 90 ? -6.266 -14.089 -2.241 1.00 89.19 90 PRO A O 1
ATOM 670 N N . ARG A 1 91 ? -4.699 -15.699 -2.313 1.00 92.31 91 ARG A N 1
ATOM 671 C CA . ARG A 1 91 ? -4.361 -15.612 -0.888 1.00 92.31 91 ARG A CA 1
ATOM 672 C C . ARG A 1 91 ? -3.774 -14.243 -0.568 1.00 92.31 91 ARG A C 1
ATOM 674 O O . ARG A 1 91 ? -2.901 -13.767 -1.300 1.00 92.31 91 ARG A O 1
ATOM 681 N N . GLY A 1 92 ? -4.217 -13.669 0.549 1.00 92.69 92 GLY A N 1
ATOM 682 C CA . GLY A 1 92 ? -3.640 -12.447 1.097 1.00 92.69 92 GLY A CA 1
ATOM 683 C C . GLY A 1 92 ? -2.149 -12.620 1.381 1.00 92.69 92 GLY A C 1
ATOM 684 O O . GLY A 1 92 ? -1.685 -13.728 1.657 1.00 92.69 92 GLY A O 1
ATOM 685 N N . ILE A 1 93 ? -1.402 -11.525 1.292 1.00 94.31 93 ILE A N 1
ATOM 686 C CA . ILE A 1 93 ? 0.034 -11.492 1.567 1.00 94.31 93 ILE A CA 1
ATOM 687 C C . ILE A 1 93 ? 0.231 -10.666 2.833 1.00 94.31 93 ILE A C 1
ATOM 689 O O . ILE A 1 93 ? -0.245 -9.533 2.901 1.00 94.31 93 ILE A O 1
ATOM 693 N N . LEU A 1 94 ? 0.923 -11.231 3.818 1.00 94.94 94 LEU A N 1
ATOM 694 C CA . LEU A 1 94 ? 1.406 -10.492 4.975 1.00 94.94 94 LEU A CA 1
ATOM 695 C C . LEU A 1 94 ? 2.851 -10.075 4.703 1.00 94.94 94 LEU A C 1
ATOM 697 O O . LEU A 1 94 ? 3.680 -10.900 4.320 1.00 94.94 94 LEU A O 1
ATOM 701 N N . VAL A 1 95 ? 3.116 -8.779 4.850 1.00 93.88 95 VAL A N 1
ATOM 702 C CA . VAL A 1 95 ? 4.413 -8.160 4.566 1.00 93.88 95 VAL A CA 1
ATOM 703 C C . VAL A 1 95 ? 4.936 -7.515 5.841 1.00 93.88 95 VAL A C 1
ATOM 705 O O . VAL A 1 95 ? 4.256 -6.692 6.456 1.00 93.88 95 VAL A O 1
ATOM 708 N N . SER A 1 96 ? 6.153 -7.881 6.223 1.00 92.50 96 SER A N 1
ATOM 709 C CA . SER A 1 96 ? 6.895 -7.285 7.328 1.00 92.50 96 SER A CA 1
ATOM 710 C C . SER A 1 96 ? 7.934 -6.318 6.777 1.00 92.50 96 SER A C 1
ATOM 712 O O . SER A 1 96 ? 8.643 -6.628 5.822 1.00 92.50 96 SER A O 1
ATOM 714 N N . PHE A 1 97 ? 8.054 -5.155 7.405 1.00 91.69 97 PHE A N 1
ATOM 715 C CA . PHE A 1 97 ? 8.995 -4.108 7.020 1.00 91.69 97 PHE A CA 1
ATOM 716 C C . PHE A 1 97 ? 10.105 -3.991 8.059 1.00 91.69 97 PHE A C 1
ATOM 718 O O . PHE A 1 97 ? 9.857 -4.200 9.244 1.00 91.69 97 PHE A O 1
ATOM 725 N N . VAL A 1 98 ? 11.305 -3.612 7.622 1.00 91.25 98 VAL A N 1
ATOM 726 C CA . VAL A 1 98 ? 12.439 -3.352 8.525 1.00 91.25 98 VAL A CA 1
ATOM 727 C C . VAL A 1 98 ? 12.153 -2.134 9.409 1.00 91.25 98 VAL A C 1
ATOM 729 O O . VAL A 1 98 ? 12.475 -2.122 10.593 1.00 91.25 98 VAL A O 1
ATOM 732 N N . GLN A 1 99 ? 11.508 -1.107 8.846 1.00 89.00 99 GLN A N 1
ATOM 733 C CA . GLN A 1 99 ? 11.197 0.141 9.540 1.00 89.00 99 GLN A CA 1
ATOM 734 C C . GLN A 1 99 ? 9.696 0.440 9.519 1.00 89.00 99 GLN A C 1
ATOM 736 O O . GLN A 1 99 ? 9.056 0.467 8.465 1.00 89.00 99 GLN A O 1
ATOM 741 N N . ASN A 1 100 ? 9.145 0.777 10.688 1.00 88.56 100 ASN A N 1
ATOM 742 C CA . ASN A 1 100 ? 7.735 1.155 10.832 1.00 88.56 100 ASN A CA 1
ATOM 743 C C . ASN A 1 100 ? 7.362 2.408 10.026 1.00 88.56 100 ASN A C 1
ATOM 745 O O . ASN A 1 100 ? 6.236 2.504 9.544 1.00 88.56 100 ASN A O 1
ATOM 749 N N . ILE A 1 101 ? 8.302 3.346 9.857 1.00 89.00 101 ILE A N 1
ATOM 750 C CA . ILE A 1 101 ? 8.098 4.572 9.070 1.00 89.00 101 ILE A CA 1
ATOM 751 C C . ILE A 1 101 ? 7.763 4.209 7.622 1.00 89.00 101 ILE A C 1
ATOM 753 O O . ILE A 1 101 ? 6.758 4.670 7.091 1.00 89.00 101 ILE A O 1
ATOM 757 N N . LYS A 1 102 ? 8.524 3.290 7.020 1.00 87.44 102 LYS A N 1
ATOM 758 C CA . LYS A 1 102 ? 8.286 2.835 5.648 1.00 87.44 102 LYS A CA 1
ATOM 759 C C . LYS A 1 102 ? 6.971 2.090 5.477 1.00 87.44 102 LYS A C 1
ATOM 761 O O . LYS A 1 102 ? 6.255 2.324 4.506 1.00 87.44 102 LYS A O 1
ATOM 766 N N . ARG A 1 103 ? 6.598 1.260 6.455 1.00 91.25 103 ARG A N 1
ATOM 767 C CA . ARG A 1 103 ? 5.261 0.651 6.485 1.00 91.25 103 ARG A CA 1
ATOM 768 C C . ARG A 1 103 ? 4.166 1.720 6.446 1.00 91.25 103 ARG A C 1
ATOM 770 O O . ARG A 1 103 ? 3.190 1.557 5.716 1.00 91.25 103 ARG A O 1
ATOM 777 N N . ASN A 1 104 ? 4.311 2.789 7.232 1.00 90.50 104 ASN A N 1
ATOM 778 C CA . ASN A 1 104 ? 3.324 3.867 7.303 1.00 90.50 104 ASN A CA 1
ATOM 779 C C . ASN A 1 104 ? 3.259 4.666 5.991 1.00 90.50 104 ASN A C 1
ATOM 781 O O . ASN A 1 104 ? 2.157 4.866 5.487 1.00 90.50 104 ASN A O 1
ATOM 785 N N . GLU A 1 105 ? 4.405 5.027 5.400 1.00 89.69 105 GLU A N 1
ATOM 786 C CA . GLU A 1 105 ? 4.481 5.694 4.086 1.00 89.69 105 GLU A CA 1
ATOM 787 C C . GLU A 1 105 ? 3.711 4.901 3.012 1.00 89.69 105 GLU A C 1
ATOM 789 O O . GLU A 1 105 ? 2.864 5.443 2.299 1.00 89.69 105 GLU A O 1
ATOM 794 N N . ILE A 1 106 ? 3.940 3.584 2.941 1.00 89.44 106 ILE A N 1
ATOM 795 C CA . ILE A 1 106 ? 3.249 2.693 1.995 1.00 89.44 106 ILE A CA 1
ATOM 796 C C . ILE A 1 106 ? 1.746 2.641 2.284 1.00 89.44 106 ILE A C 1
ATOM 798 O O . ILE A 1 106 ? 0.919 2.691 1.368 1.00 89.44 106 ILE A O 1
ATOM 802 N N . PHE A 1 107 ? 1.369 2.546 3.558 1.00 92.06 107 PHE A N 1
ATOM 803 C CA . PHE A 1 107 ? -0.033 2.478 3.946 1.00 92.06 107 PHE A CA 1
ATOM 804 C C . PHE A 1 107 ? -0.796 3.773 3.634 1.00 92.06 107 PHE A C 1
ATOM 806 O O . PHE A 1 107 ? -1.964 3.712 3.244 1.00 92.06 107 PHE A O 1
ATOM 813 N N . GLU A 1 108 ? -0.157 4.934 3.747 1.00 89.81 108 GLU A N 1
ATOM 814 C CA . GLU A 1 108 ? -0.724 6.223 3.332 1.00 89.81 108 GLU A CA 1
ATOM 815 C C . GLU A 1 108 ? -0.842 6.322 1.804 1.00 89.81 108 GLU A C 1
ATOM 817 O O . GLU A 1 108 ? -1.865 6.778 1.272 1.00 89.81 108 GLU A O 1
ATOM 822 N N . ALA A 1 109 ? 0.154 5.804 1.082 1.00 91.38 109 ALA A N 1
ATOM 823 C CA . ALA A 1 109 ? 0.171 5.755 -0.376 1.00 91.38 109 ALA A CA 1
ATOM 824 C C . ALA A 1 109 ? -0.852 4.775 -0.983 1.00 91.38 109 ALA A C 1
ATOM 826 O O . ALA A 1 109 ? -1.125 4.854 -2.181 1.00 91.38 109 ALA A O 1
ATOM 827 N N . LYS A 1 110 ? -1.511 3.909 -0.192 1.00 91.00 110 LYS A N 1
ATOM 828 C CA . LYS A 1 110 ? -2.500 2.927 -0.695 1.00 91.00 110 LYS A CA 1
ATOM 829 C C . LYS A 1 110 ? -3.654 3.543 -1.495 1.00 91.00 110 LYS A C 1
ATOM 831 O O . LYS A 1 110 ? -4.312 2.848 -2.262 1.00 91.00 110 LYS A O 1
ATOM 836 N N . ARG A 1 111 ? -3.915 4.848 -1.338 1.00 90.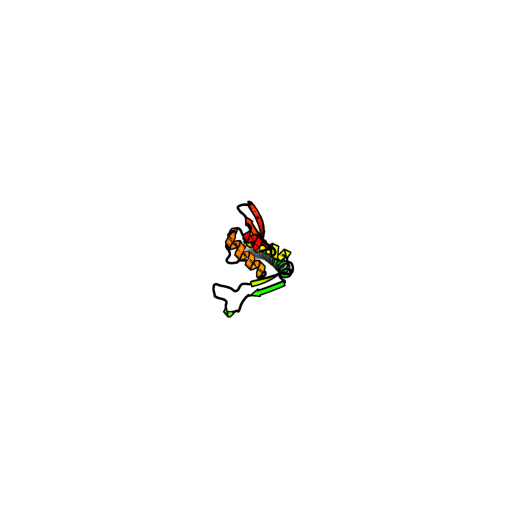19 111 ARG A N 1
ATOM 837 C CA . ARG A 1 111 ? -4.856 5.610 -2.181 1.00 90.19 111 ARG A CA 1
ATOM 838 C C . ARG A 1 111 ? -4.537 5.476 -3.675 1.00 90.19 111 ARG A C 1
ATOM 840 O O . ARG A 1 111 ? -5.466 5.527 -4.475 1.00 90.19 111 ARG A O 1
ATOM 847 N N . LEU A 1 112 ? -3.267 5.318 -4.037 1.00 92.25 112 LEU A N 1
ATOM 848 C CA . LEU A 1 112 ? -2.820 5.142 -5.421 1.00 92.25 112 LEU A CA 1
ATOM 849 C C . LEU A 1 112 ? -3.284 3.808 -6.025 1.00 92.25 112 LEU A C 1
ATOM 851 O O . LEU A 1 112 ? -3.302 3.664 -7.237 1.00 92.25 112 LEU A O 1
ATOM 855 N N . LEU A 1 113 ? -3.712 2.858 -5.188 1.00 92.81 113 LEU A N 1
ATOM 856 C CA . LEU A 1 113 ? -4.257 1.565 -5.607 1.00 92.81 113 LEU A CA 1
ATOM 857 C C . LEU A 1 113 ? -5.774 1.610 -5.845 1.00 92.81 113 LEU A C 1
ATOM 859 O O . LEU A 1 113 ? -6.387 0.578 -6.121 1.00 92.81 113 LEU A O 1
ATOM 863 N N . LYS A 1 114 ? -6.414 2.782 -5.731 1.00 90.81 114 LYS A N 1
ATOM 864 C CA . LYS A 1 114 ? -7.823 2.936 -6.119 1.00 90.81 114 LYS A CA 1
ATOM 865 C C . LYS A 1 114 ? -8.002 2.525 -7.582 1.00 90.81 114 LYS A C 1
ATOM 867 O O . LYS A 1 114 ? -7.129 2.763 -8.405 1.00 90.81 114 LYS A O 1
ATOM 872 N N . ASN A 1 115 ? -9.148 1.923 -7.889 1.00 92.94 115 ASN A N 1
ATOM 873 C CA . ASN A 1 115 ? -9.476 1.349 -9.202 1.00 92.94 115 ASN A CA 1
ATOM 874 C C . ASN A 1 115 ? -8.624 0.133 -9.605 1.00 92.94 115 ASN A C 1
ATOM 876 O O . ASN A 1 115 ? -8.764 -0.365 -10.717 1.00 92.94 115 ASN A O 1
ATOM 880 N N . THR A 1 116 ? -7.788 -0.385 -8.704 1.00 92.88 116 THR A N 1
ATOM 881 C CA . THR A 1 116 ? -7.173 -1.707 -8.853 1.00 92.88 116 THR 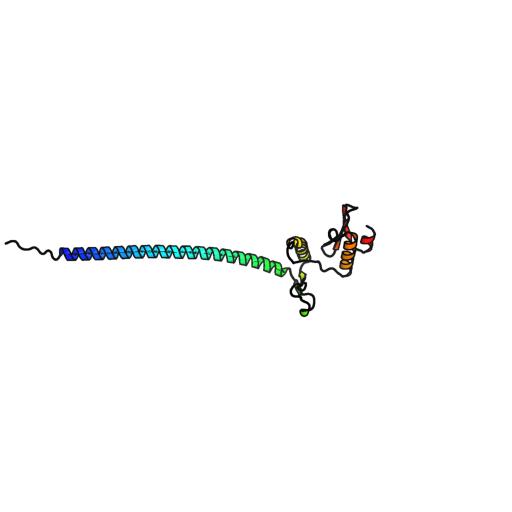A CA 1
ATOM 882 C C . THR A 1 116 ? -7.939 -2.738 -8.021 1.00 92.88 116 THR A C 1
ATOM 884 O O . THR A 1 116 ? -8.707 -2.387 -7.124 1.00 92.88 116 THR A O 1
ATOM 887 N N . ALA A 1 117 ? -7.699 -4.025 -8.275 1.00 90.19 117 ALA A N 1
ATOM 888 C CA . ALA A 1 117 ? -8.221 -5.116 -7.448 1.00 90.19 117 ALA A CA 1
ATOM 889 C C . ALA A 1 117 ? -7.414 -5.337 -6.146 1.00 90.19 117 ALA A C 1
ATOM 891 O O . ALA A 1 117 ? -7.627 -6.329 -5.448 1.00 90.19 117 ALA A O 1
ATOM 892 N N . ILE A 1 118 ? -6.463 -4.450 -5.822 1.00 91.75 118 ILE A N 1
ATOM 893 C CA . ILE A 1 118 ? -5.546 -4.602 -4.689 1.00 91.75 118 ILE A CA 1
ATOM 894 C C . ILE A 1 118 ? -6.030 -3.760 -3.509 1.00 91.75 118 ILE A C 1
ATOM 896 O O . ILE A 1 118 ? -6.227 -2.550 -3.611 1.00 91.75 118 ILE A O 1
ATOM 900 N N . THR A 1 119 ? -6.154 -4.398 -2.346 1.00 91.75 119 THR A N 1
ATOM 901 C CA . THR A 1 119 ? -6.485 -3.737 -1.078 1.00 91.75 119 THR A CA 1
ATOM 902 C C . THR A 1 119 ? -5.383 -3.947 -0.053 1.00 91.75 119 THR A C 1
ATOM 904 O O . THR A 1 119 ? -4.892 -5.062 0.107 1.00 91.75 119 THR A O 1
ATOM 907 N N . VAL A 1 120 ? -5.047 -2.892 0.692 1.00 93.50 120 VAL A N 1
ATOM 908 C CA . VAL A 1 120 ? -4.025 -2.923 1.747 1.00 93.50 120 VAL A CA 1
ATOM 909 C C . VAL A 1 120 ? -4.660 -2.581 3.094 1.00 93.50 120 VAL A C 1
ATOM 911 O O . VAL A 1 120 ? -5.305 -1.537 3.248 1.00 93.50 120 VAL A O 1
ATOM 914 N N . TYR A 1 121 ? -4.442 -3.453 4.076 1.00 92.56 121 TYR A N 1
ATOM 915 C CA . TYR A 1 121 ? -4.891 -3.302 5.460 1.00 92.56 121 TYR A CA 1
ATOM 916 C C . TYR A 1 121 ? -3.690 -3.344 6.407 1.00 92.56 121 TYR A C 1
ATOM 918 O O . TYR A 1 121 ? -2.674 -3.956 6.093 1.00 92.56 121 TYR A O 1
ATOM 926 N N . GLU A 1 122 ? -3.805 -2.684 7.559 1.00 93.19 122 GLU A N 1
ATOM 927 C CA . GLU A 1 122 ? -2.856 -2.906 8.648 1.00 93.19 122 GLU A CA 1
ATOM 928 C C . GLU A 1 122 ? -3.167 -4.235 9.322 1.00 93.19 122 GLU A C 1
ATOM 930 O O . GLU A 1 122 ? -4.334 -4.548 9.570 1.00 93.19 122 GLU A O 1
ATOM 935 N N . ASP A 1 123 ? -2.116 -4.973 9.662 1.00 93.56 123 ASP A N 1
ATOM 936 C CA . ASP A 1 123 ? -2.228 -6.096 10.576 1.00 93.56 123 ASP A CA 1
ATOM 937 C C . ASP A 1 123 ? -2.319 -5.551 12.007 1.00 93.56 123 ASP A C 1
ATOM 939 O O . ASP A 1 123 ? -1.364 -4.988 12.552 1.00 93.56 123 ASP A O 1
ATOM 943 N N . LEU A 1 124 ? -3.524 -5.599 12.571 1.00 94.88 124 LEU A N 1
ATOM 944 C CA . LEU A 1 124 ? -3.824 -5.098 13.906 1.00 94.88 124 LEU A CA 1
ATOM 945 C C . LEU A 1 124 ? -3.900 -6.268 14.879 1.00 94.88 124 LEU A C 1
ATOM 947 O O . LEU A 1 124 ? -4.430 -7.327 14.558 1.00 94.88 124 LEU A O 1
ATOM 951 N N . THR A 1 125 ? -3.477 -6.039 16.122 1.00 94.88 125 THR A N 1
ATOM 952 C CA . THR A 1 125 ? -3.727 -7.008 17.194 1.00 94.88 125 THR A CA 1
ATOM 953 C C . THR A 1 125 ? -5.228 -7.252 17.352 1.00 94.88 125 THR A C 1
ATOM 955 O O . THR A 1 125 ? -6.032 -6.346 17.115 1.00 94.88 125 THR A O 1
ATOM 958 N N . ALA A 1 126 ? -5.616 -8.447 17.807 1.00 95.19 126 ALA A N 1
ATOM 959 C CA . ALA A 1 126 ? -7.023 -8.845 17.937 1.00 95.19 126 ALA A CA 1
ATOM 960 C C . ALA A 1 126 ? -7.880 -7.784 18.652 1.00 95.19 126 ALA A C 1
ATOM 962 O O . ALA A 1 126 ? -8.916 -7.369 18.141 1.00 95.19 126 ALA A O 1
ATOM 963 N N . ARG A 1 127 ? -7.382 -7.245 19.773 1.00 95.06 127 ARG A N 1
ATOM 964 C CA . ARG A 1 127 ? -8.039 -6.164 20.524 1.00 95.06 127 ARG A CA 1
ATOM 965 C C . ARG A 1 127 ? -8.244 -4.894 19.689 1.00 95.06 127 ARG A C 1
ATOM 967 O O . ARG A 1 127 ? -9.301 -4.273 19.751 1.00 95.06 127 ARG A O 1
ATOM 974 N N . ARG A 1 128 ? -7.232 -4.462 18.930 1.00 96.19 128 ARG A N 1
ATOM 975 C CA . ARG A 1 128 ? -7.315 -3.250 18.092 1.00 96.19 128 ARG A CA 1
ATOM 976 C C . ARG A 1 128 ? -8.226 -3.461 16.890 1.00 96.19 128 ARG A C 1
ATOM 978 O O . ARG A 1 128 ? -8.977 -2.555 16.537 1.00 96.19 128 ARG A O 1
ATOM 985 N N . TYR A 1 129 ? -8.180 -4.649 16.297 1.00 96.12 129 TYR A N 1
ATOM 986 C CA . TYR A 1 129 ? -9.089 -5.040 15.230 1.00 96.12 129 TYR A CA 1
ATOM 987 C C . TYR A 1 129 ? -10.544 -5.035 15.710 1.00 96.12 129 TYR A C 1
ATOM 989 O O . TYR A 1 129 ? -11.411 -4.482 15.038 1.00 96.12 129 TYR A O 1
ATOM 997 N N . GLU A 1 130 ? -10.811 -5.558 16.907 1.00 96.38 130 GLU A N 1
ATOM 998 C CA . GLU A 1 130 ? -12.148 -5.533 17.494 1.00 96.38 130 GLU A CA 1
ATOM 999 C C . GLU A 1 130 ? -12.653 -4.096 17.686 1.00 96.38 130 GLU A C 1
ATOM 1001 O O . GLU A 1 130 ? -13.754 -3.765 17.242 1.00 96.38 130 GLU A O 1
ATOM 1006 N N . ILE A 1 131 ? -11.821 -3.215 18.256 1.00 96.62 131 ILE A N 1
ATOM 1007 C CA . ILE A 1 131 ? -12.123 -1.781 18.395 1.00 96.62 131 ILE A CA 1
ATOM 1008 C C . ILE A 1 131 ? -12.454 -1.160 17.032 1.00 96.62 131 ILE A C 1
ATOM 1010 O O . ILE A 1 131 ? -13.442 -0.438 16.911 1.00 96.62 131 ILE A O 1
ATOM 1014 N N . LEU A 1 132 ? -11.670 -1.463 15.991 1.00 96.69 132 LEU A N 1
ATOM 1015 C CA . LEU A 1 132 ? -11.916 -0.972 14.634 1.00 96.69 132 LEU A CA 1
ATOM 1016 C C . LEU A 1 132 ? -13.286 -1.419 14.107 1.00 96.69 132 LEU A C 1
ATOM 1018 O O . LEU A 1 132 ? -14.022 -0.608 13.543 1.00 96.69 132 LEU A O 1
ATOM 1022 N N . ILE A 1 133 ? -13.639 -2.692 14.288 1.00 96.12 133 ILE A N 1
ATOM 1023 C CA . ILE A 1 133 ? -14.926 -3.235 13.841 1.00 96.12 133 ILE A CA 1
ATOM 1024 C C . ILE A 1 133 ? -16.089 -2.577 14.584 1.00 96.12 133 ILE A C 1
ATOM 1026 O O . ILE A 1 133 ? -17.050 -2.151 13.942 1.00 96.12 133 ILE A O 1
ATOM 1030 N N . GLN A 1 134 ? -16.008 -2.443 15.908 1.00 96.12 134 GLN A N 1
ATOM 1031 C CA . GLN A 1 134 ? -17.081 -1.818 16.686 1.00 96.12 134 GLN A CA 1
ATOM 1032 C C . GLN A 1 134 ? -17.208 -0.319 16.383 1.00 96.12 134 GLN A C 1
ATOM 1034 O O . GLN A 1 134 ? -18.317 0.183 16.206 1.00 96.12 134 GLN A O 1
ATOM 1039 N N . ALA A 1 135 ? -16.090 0.388 16.210 1.00 95.38 135 ALA A N 1
ATOM 1040 C CA . ALA A 1 135 ? -16.105 1.795 15.826 1.00 95.38 135 ALA A CA 1
ATOM 1041 C C . ALA A 1 135 ? -16.765 1.985 14.452 1.00 95.38 135 ALA A C 1
ATOM 1043 O O . ALA A 1 135 ? -17.600 2.874 14.287 1.00 95.38 135 ALA A O 1
ATOM 1044 N N . ARG A 1 136 ? -16.465 1.116 13.475 1.00 95.69 136 ARG A N 1
ATOM 1045 C CA . ARG A 1 136 ? -17.106 1.147 12.148 1.00 95.69 136 ARG A CA 1
ATOM 1046 C C . ARG A 1 136 ? -18.613 0.930 12.208 1.00 95.69 136 ARG A C 1
ATOM 1048 O O . ARG A 1 136 ? -19.321 1.544 11.415 1.00 95.69 136 ARG A O 1
ATOM 1055 N N . LYS A 1 137 ? -19.103 0.085 13.120 1.00 94.81 137 LYS A N 1
ATOM 1056 C CA . LYS A 1 137 ? -20.549 -0.105 13.320 1.00 94.81 137 LYS A CA 1
ATOM 1057 C C . LYS A 1 137 ? -21.217 1.164 13.843 1.00 94.81 137 LYS A C 1
ATOM 1059 O O . LYS A 1 137 ? -22.322 1.470 13.418 1.00 94.81 137 LYS A O 1
ATOM 1064 N N . LYS A 1 138 ? -20.546 1.899 14.734 1.00 92.38 138 LYS A N 1
ATOM 1065 C CA . LYS A 1 138 ? -21.107 3.101 15.361 1.00 92.38 138 LYS A CA 1
ATOM 1066 C C . LYS A 1 138 ? -21.023 4.350 14.481 1.00 92.38 138 LYS A C 1
ATOM 1068 O O . LYS A 1 138 ? -22.026 5.024 14.289 1.00 92.38 138 LYS A O 1
ATOM 1073 N N . PHE A 1 139 ? -19.839 4.663 13.959 1.00 92.81 139 PHE A N 1
ATOM 1074 C CA . PHE A 1 139 ? -19.589 5.906 13.214 1.00 92.81 139 PHE A CA 1
ATOM 1075 C C . PHE A 1 139 ? -19.716 5.738 11.694 1.00 92.81 139 PHE A C 1
ATOM 1077 O O . PHE A 1 139 ? -19.682 6.719 10.954 1.00 92.81 139 PHE A O 1
ATOM 1084 N N . GLY A 1 140 ? -19.846 4.500 11.215 1.00 93.69 140 GLY A N 1
ATOM 1085 C CA . GLY A 1 140 ? -19.860 4.158 9.798 1.00 93.69 140 GLY A CA 1
ATOM 1086 C C . GLY A 1 140 ? -18.458 3.869 9.238 1.00 93.69 140 GLY A C 1
ATOM 1087 O O . GLY A 1 140 ? -17.459 4.453 9.664 1.00 93.69 140 GLY A O 1
ATOM 1088 N N . PRO A 1 141 ? -18.340 2.983 8.232 1.00 93.00 141 PRO A N 1
ATOM 1089 C CA . PRO A 1 141 ? -17.047 2.516 7.730 1.00 93.00 141 PRO A CA 1
ATOM 1090 C C . PRO A 1 141 ? -16.215 3.596 7.027 1.00 93.00 141 PRO A C 1
ATOM 1092 O O . PRO A 1 141 ? -14.994 3.476 6.979 1.00 93.00 141 PRO A O 1
ATOM 1095 N N . LYS A 1 142 ? -16.855 4.643 6.491 1.00 92.69 142 LYS A N 1
ATOM 1096 C CA . LYS A 1 142 ? -16.173 5.768 5.827 1.00 92.69 142 LYS A CA 1
ATOM 1097 C C . LYS A 1 142 ? -15.519 6.732 6.819 1.00 92.69 142 LYS A C 1
ATOM 1099 O O . LYS A 1 142 ? -14.536 7.375 6.473 1.00 92.69 142 LYS A O 1
ATOM 1104 N N . ASN A 1 143 ? -16.038 6.784 8.043 1.00 94.88 143 ASN A N 1
ATOM 1105 C CA . ASN A 1 143 ? -15.603 7.712 9.079 1.00 94.88 143 ASN A CA 1
ATOM 1106 C C . ASN A 1 143 ? -14.553 7.101 10.008 1.00 94.88 143 ASN A C 1
ATOM 1108 O O . ASN A 1 143 ? -14.085 7.783 10.909 1.00 94.88 143 ASN A O 1
ATOM 1112 N N . VAL A 1 144 ? -14.174 5.833 9.822 1.00 96.00 144 VAL A N 1
ATOM 1113 C CA . VAL A 1 144 ? -13.268 5.118 10.729 1.00 96.00 144 VAL A CA 1
ATOM 1114 C C . VAL A 1 144 ? -12.118 4.487 9.961 1.00 96.00 144 VAL A C 1
ATOM 1116 O O . VAL A 1 144 ? -12.318 3.687 9.042 1.00 96.00 144 VAL A O 1
ATOM 1119 N N . TRP A 1 145 ? -10.896 4.787 10.384 1.00 95.12 145 TRP A N 1
ATOM 1120 C CA . TRP A 1 145 ? -9.679 4.264 9.773 1.00 95.12 145 TRP A CA 1
ATOM 1121 C C . TRP A 1 145 ? -8.636 3.914 10.828 1.00 95.12 145 TRP A C 1
ATOM 1123 O O . TRP A 1 145 ? -8.672 4.396 11.957 1.00 95.12 145 TRP A O 1
ATOM 1133 N N . SER A 1 146 ? -7.700 3.049 10.454 1.00 94.81 146 SER A N 1
ATOM 1134 C CA . SER A 1 146 ? -6.510 2.782 11.249 1.00 94.81 146 SER A CA 1
ATOM 1135 C C . SER A 1 146 ? -5.322 3.564 10.692 1.00 94.81 146 SER A C 1
ATOM 1137 O O . SER A 1 146 ? -5.319 3.915 9.509 1.00 94.81 146 SER A O 1
ATOM 1139 N N . MET A 1 147 ? -4.356 3.895 11.545 1.00 93.00 147 MET A N 1
ATOM 1140 C CA . MET A 1 147 ? -3.080 4.482 11.138 1.00 93.00 147 MET A CA 1
ATOM 1141 C C . MET A 1 147 ? -2.032 4.243 12.225 1.00 93.00 147 MET A C 1
ATOM 1143 O O . MET A 1 147 ? -2.237 4.619 13.384 1.00 93.00 147 MET A O 1
ATOM 1147 N N . GLY A 1 148 ? -0.913 3.613 11.865 1.00 91.00 148 GLY A N 1
ATOM 1148 C CA . GLY A 1 148 ? 0.180 3.324 12.795 1.00 91.00 148 GLY A CA 1
ATOM 1149 C C . GLY A 1 148 ? -0.259 2.431 13.959 1.00 91.00 148 GLY A C 1
ATOM 1150 O O . GLY A 1 148 ? 0.142 2.660 15.098 1.00 91.00 148 GLY A O 1
ATOM 1151 N N . GLY A 1 149 ? -1.149 1.468 13.702 1.00 91.94 149 GLY A N 1
ATOM 1152 C CA . GLY A 1 149 ? -1.704 0.572 14.726 1.00 91.94 149 GLY A CA 1
ATOM 1153 C C . GLY A 1 149 ? -2.774 1.186 15.644 1.00 91.94 149 GLY A C 1
ATOM 1154 O O . GLY A 1 149 ? -3.298 0.498 16.524 1.00 91.94 149 GLY A O 1
ATOM 1155 N N . ASN A 1 150 ? -3.126 2.459 15.451 1.00 94.69 150 ASN A N 1
ATOM 1156 C CA . ASN A 1 150 ? -4.183 3.139 16.198 1.00 94.69 150 ASN A CA 1
ATOM 1157 C C . ASN A 1 150 ? -5.474 3.219 15.385 1.00 94.69 150 ASN A C 1
ATOM 1159 O O . ASN A 1 150 ? -5.431 3.257 14.159 1.00 94.69 150 ASN A O 1
ATOM 1163 N N . VAL A 1 151 ? -6.617 3.279 16.070 1.00 96.25 151 VAL A N 1
ATOM 1164 C CA . VAL A 1 151 ? -7.939 3.430 15.448 1.00 96.25 151 VAL A CA 1
ATOM 1165 C C . VAL A 1 151 ? -8.422 4.860 15.641 1.00 96.25 151 VAL A C 1
ATOM 1167 O O . VAL A 1 151 ? -8.440 5.369 16.761 1.00 96.25 151 VAL A O 1
ATOM 1170 N N . PHE A 1 152 ? -8.831 5.494 14.551 1.00 95.81 152 PHE A N 1
ATOM 1171 C CA . PHE A 1 152 ? -9.372 6.843 14.535 1.00 95.81 152 PHE A CA 1
ATOM 1172 C C . PHE A 1 152 ? -10.789 6.845 13.977 1.00 95.81 152 PHE A C 1
ATOM 1174 O O . PHE A 1 152 ? -11.110 6.060 13.084 1.00 95.81 152 PHE A O 1
ATOM 1181 N N . ALA A 1 153 ? -11.612 7.758 14.481 1.00 95.88 153 ALA A N 1
ATOM 1182 C CA . ALA A 1 153 ? -12.939 8.024 13.950 1.00 95.88 153 ALA A CA 1
ATOM 1183 C C . ALA A 1 153 ? -13.154 9.523 13.739 1.00 95.88 153 ALA A C 1
ATOM 1185 O O . ALA A 1 153 ? -12.644 10.352 14.494 1.00 95.88 153 ALA A O 1
ATOM 1186 N N . TRP A 1 154 ? -13.925 9.864 12.717 1.00 95.06 154 TRP A N 1
ATOM 1187 C CA . TRP A 1 154 ? -14.502 11.182 12.534 1.00 95.06 154 TRP A CA 1
ATOM 1188 C C . TRP A 1 154 ? -15.854 11.235 13.248 1.00 95.06 154 TRP A C 1
ATOM 1190 O O . TRP A 1 154 ? -16.719 10.395 12.997 1.00 95.06 154 TRP A O 1
ATOM 1200 N N . CYS A 1 155 ? -16.019 12.193 14.161 1.00 88.12 155 CYS A N 1
ATOM 1201 C CA . CYS A 1 155 ? -17.284 12.427 14.851 1.00 88.12 155 CYS A CA 1
ATOM 1202 C C . CYS A 1 155 ? -17.992 13.627 14.226 1.00 88.12 155 CYS A C 1
ATOM 1204 O O . CYS A 1 155 ? -17.515 14.756 14.353 1.00 88.12 155 CYS A O 1
ATOM 1206 N N . ASP A 1 156 ? -19.140 13.389 13.589 1.00 85.38 156 ASP A N 1
ATOM 1207 C CA . ASP A 1 156 ? -19.913 14.445 12.923 1.00 85.38 156 ASP A CA 1
ATOM 1208 C C . ASP A 1 156 ? -20.517 15.454 13.911 1.00 85.38 156 ASP A C 1
ATOM 1210 O O . ASP A 1 156 ? -20.599 16.638 13.590 1.00 85.38 156 ASP A O 1
ATOM 1214 N N . LYS A 1 157 ? -20.869 15.018 15.133 1.00 83.06 157 LYS A N 1
ATOM 1215 C CA . LYS A 1 157 ? -21.391 15.904 16.191 1.00 8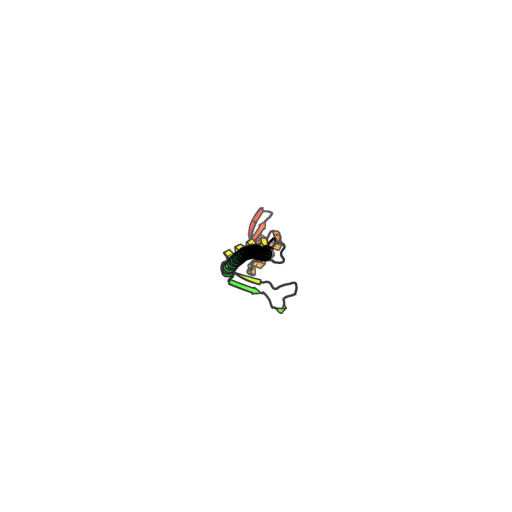3.06 157 LYS A CA 1
ATOM 1216 C C . LYS A 1 157 ? -20.353 16.942 16.621 1.00 83.06 157 LYS A C 1
ATOM 1218 O O . LYS A 1 157 ? -20.643 18.131 16.670 1.00 83.06 157 LYS A O 1
ATOM 1223 N N . ASP A 1 158 ? -19.134 16.478 16.886 1.00 82.31 158 ASP A N 1
ATOM 1224 C CA . ASP A 1 158 ? -18.037 17.307 17.392 1.00 82.31 158 ASP A CA 1
ATOM 1225 C C . ASP A 1 158 ? -17.187 17.934 16.274 1.00 82.31 158 ASP A C 1
ATOM 1227 O O . ASP A 1 158 ? -16.265 18.699 16.560 1.00 82.31 158 ASP A O 1
ATOM 1231 N N . LYS A 1 159 ? -17.442 17.558 15.011 1.00 88.50 159 LYS A N 1
ATOM 1232 C CA . LYS A 1 159 ? -16.654 17.920 13.820 1.00 88.50 159 LYS A CA 1
ATOM 1233 C C . LYS A 1 159 ? -15.143 17.755 14.020 1.00 88.50 159 LYS A C 1
ATOM 1235 O O . LYS A 1 159 ? -14.349 18.589 13.583 1.00 88.50 159 LYS A O 1
ATOM 1240 N N . LYS A 1 160 ? -14.734 16.680 14.701 1.00 92.00 160 LYS A N 1
ATOM 1241 C CA . LYS A 1 160 ? -13.326 16.434 15.040 1.00 92.00 160 LYS A CA 1
ATOM 1242 C C . LYS A 1 160 ? -12.922 14.976 14.870 1.00 92.00 160 LYS A C 1
ATOM 1244 O O . LYS A 1 160 ? -13.736 14.053 14.944 1.00 92.00 160 LYS A O 1
ATOM 1249 N N . LYS A 1 161 ? -11.615 14.786 14.690 1.00 93.69 161 LYS A N 1
ATOM 1250 C CA . LYS A 1 161 ? -10.957 13.479 14.698 1.00 93.69 161 LYS A CA 1
ATOM 1251 C C . LYS A 1 161 ? -10.764 13.005 16.138 1.00 93.69 161 LYS A C 1
ATOM 1253 O O . LYS A 1 161 ? -10.231 13.736 16.969 1.00 93.69 161 LYS A O 1
ATOM 1258 N N . LEU A 1 162 ? -11.135 11.759 16.401 1.00 93.75 162 LEU A N 1
ATOM 1259 C CA . LEU A 1 162 ? -11.034 11.107 17.702 1.00 93.75 162 LEU A CA 1
ATOM 1260 C C . LEU A 1 162 ? -10.113 9.894 17.615 1.00 93.75 162 LEU A C 1
ATOM 1262 O O . LEU A 1 162 ? -10.160 9.137 16.646 1.00 93.75 162 LEU A O 1
ATOM 1266 N N . LEU A 1 163 ? -9.269 9.714 18.630 1.00 95.12 163 LEU A N 1
ATOM 1267 C CA . LEU A 1 163 ? -8.460 8.512 18.821 1.00 95.12 163 LEU A CA 1
ATOM 1268 C C . LEU A 1 163 ? -9.220 7.556 19.742 1.00 95.12 163 LEU A C 1
ATOM 1270 O O . LEU A 1 163 ? -9.467 7.893 20.896 1.00 95.12 163 LEU A O 1
ATOM 1274 N N . ILE A 1 164 ? -9.534 6.361 19.247 1.00 95.06 164 ILE A N 1
ATOM 1275 C CA . ILE A 1 164 ? -10.257 5.335 19.999 1.00 95.06 164 ILE A CA 1
ATOM 1276 C C . ILE A 1 164 ? -9.232 4.369 20.601 1.00 95.06 164 ILE A C 1
ATOM 1278 O O . ILE A 1 164 ? -8.588 3.576 19.901 1.00 95.06 164 ILE A O 1
ATOM 1282 N N . LYS A 1 165 ? -9.036 4.455 21.916 1.00 93.25 165 LYS A N 1
ATOM 1283 C CA . LYS A 1 165 ? -8.106 3.608 22.675 1.00 93.25 165 LYS A CA 1
ATOM 1284 C C . LYS A 1 165 ? -8.801 2.385 23.262 1.00 93.25 165 LYS A C 1
ATOM 1286 O O . LYS A 1 165 ? -8.156 1.346 23.422 1.00 93.25 165 LYS A O 1
ATOM 1291 N N . SER A 1 166 ? -10.086 2.503 23.580 1.00 93.94 166 SER A N 1
ATOM 1292 C CA . SER A 1 166 ? -10.864 1.479 24.275 1.00 93.94 166 SER A CA 1
ATOM 1293 C C . SER A 1 166 ? -12.284 1.338 23.716 1.00 93.94 166 SER A C 1
ATOM 1295 O O . SER A 1 166 ? -12.744 2.183 22.953 1.00 93.94 166 SER A O 1
ATOM 1297 N N . MET A 1 167 ? -12.995 0.277 24.118 1.00 91.81 167 MET A N 1
ATOM 1298 C CA . MET A 1 167 ? -14.418 0.130 23.789 1.00 91.81 167 MET A CA 1
ATOM 1299 C C . MET A 1 167 ? -15.299 1.169 24.483 1.00 91.81 167 MET A C 1
ATOM 1301 O O . MET A 1 167 ? -16.311 1.571 23.918 1.00 91.81 167 MET A O 1
ATOM 1305 N N . ASN A 1 168 ? -14.905 1.654 25.662 1.00 91.00 168 ASN A N 1
ATOM 1306 C CA . ASN A 1 168 ? -15.664 2.686 26.366 1.00 91.00 168 ASN A CA 1
ATOM 1307 C C . ASN A 1 168 ? -15.671 3.997 25.581 1.00 91.00 168 ASN A C 1
ATOM 1309 O O . ASN A 1 168 ? -16.712 4.641 25.507 1.00 91.00 168 ASN A O 1
ATOM 1313 N N . ASP A 1 169 ? -14.557 4.332 24.923 1.00 88.00 169 ASP A N 1
ATOM 1314 C CA . ASP A 1 169 ? -14.455 5.518 24.067 1.00 88.00 169 ASP A CA 1
ATOM 1315 C C . ASP A 1 169 ? -15.470 5.454 22.921 1.00 88.00 169 ASP A C 1
ATOM 1317 O O . ASP A 1 169 ? -15.963 6.478 22.470 1.00 88.00 169 ASP A O 1
ATOM 1321 N N . ILE A 1 170 ? -15.805 4.250 22.444 1.00 87.75 170 ILE A N 1
ATOM 1322 C CA . ILE A 1 170 ? -16.833 4.080 21.419 1.00 87.75 170 ILE A CA 1
ATOM 1323 C C . ILE A 1 170 ? -18.194 4.405 22.011 1.00 87.75 170 ILE A C 1
ATOM 1325 O O . ILE A 1 170 ? -18.966 5.079 21.350 1.00 87.75 170 ILE A O 1
ATOM 1329 N N . LEU A 1 171 ? -18.514 3.944 23.221 1.00 80.06 171 LEU A N 1
ATOM 1330 C CA . LEU A 1 171 ? -19.845 4.082 23.821 1.00 80.06 171 LEU A CA 1
ATOM 1331 C C . LEU A 1 171 ? -20.185 5.523 24.219 1.00 80.06 171 LEU A C 1
ATOM 1333 O O . LEU A 1 171 ? -21.341 5.915 24.074 1.00 80.06 171 LEU A O 1
ATOM 1337 N N . THR A 1 172 ? -19.202 6.310 24.650 1.00 74.06 172 THR A N 1
ATOM 1338 C CA . THR A 1 172 ? -19.401 7.652 25.226 1.00 74.06 172 THR A CA 1
ATOM 1339 C C . THR A 1 172 ? -19.633 8.789 24.218 1.00 74.06 172 THR A C 1
ATOM 1341 O O . THR A 1 172 ? -19.955 9.895 24.641 1.00 74.06 172 THR A O 1
ATOM 1344 N N . LEU A 1 173 ? -19.506 8.541 22.908 1.00 66.12 173 LEU A N 1
ATOM 1345 C CA . LEU A 1 173 ? -19.593 9.543 21.819 1.00 66.12 173 LEU A CA 1
ATOM 1346 C C . LEU A 1 173 ? -20.872 9.419 20.967 1.00 66.12 173 LEU A C 1
ATOM 1348 O O . LEU A 1 173 ? -21.471 10.423 20.508 1.00 66.12 173 LEU A O 1
#

Mean predicted aligned error: 14.12 Å

pLDDT: mean 86.46, std 13.02, range [39.5, 96.69]

Nearest PDB structures (foldseek):
  7cpu-assembly1_SV  TM=2.871E-01  e=3.473E+00  Mus musculus
  9axv-assembly1_Ab  TM=2.645E-01  e=2.859E+00  Schizosaccharomyces pombe
  7r81-assembly1_W2  TM=2.438E-01  e=5.123E+00  Neurospora crassa

Sequence (173 aa):
MPSSKNTRGALADDAAVSDRAMELLVTKICSNLVMQLEATIDNKLSKLNDNLTEVVKEMNSLNDKITNNAAVVSNAFRLGKAESAAPNKPRGILVSFVQNIKRNEIFEAKRLLKNTAITVYEDLTARRYEILIQARKKFGPKNVWSMGGNVFAWCDKDKKKLLIKSMNDILTL

Organism: NCBI:txid1586481